Protein AF-A0A0B6YYB1-F1 (afdb_monomer)

Organism: NCBI:txid1028688

pLDDT: mean 86.2, std 9.98, range [57.38, 95.44]

Foldseek 3Di:
DVCVVAPPVQLVVQLCVLVPPPDPLVNLVVQLVQKDWDAPPDQDPDPPRIDIWGWDCGPNDTHTDDPVVNCVSNVHDPVVSVVSVD

Secondary structure (DSSP, 8-state):
--TTTS-HHHHHHHHHHHHT-SSHHHHHHHHHTTEEEE--SS---STTS-EEEEEEEETTEEEEE-HHHHHHHTT--HHHHHHHT-

Mean predicted aligned error: 5.61 Å

Sequence (86 aa):
NCPSRVSEEERQNLFKEYWELPSFKEKVDYIAGCIHEFAPLRPVSGRRAYSRRYMLKVNGKEERVCKEFFVTTYDMSESTIVTYMG

Radius of gyration: 13.58 Å; Cα contacts (8 Å, |Δi|>4): 86; chains: 1; bounding box: 33×22×40 Å

Nearest PDB structures (foldseek):
  6bda-assembly1_A  TM=3.873E-01  e=1.654E+00  Ophiostoma novo-ulmi subsp. americana
  3qqy-assembly1_A  TM=3.833E-01  e=1.549E+00  Ophiostoma novo-ulmi subsp. americana
  6bd0-assembly1_A  TM=3.870E-01  e=1.765E+00  Ophiostoma novo-ulmi subsp. americana
  8j62-assembly1_G  TM=3.380E-01  e=6.096E+00  Human immunodeficiency virus 1
  6wt4-assembly1_B  TM=3.150E-01  e=6.946E+00  Flavobacteriaceae

Solvent-accessible surface area (backbone atoms only — not comparable to full-atom values): 5184 Å² total; per-residue (Å²): 122,55,72,84,77,50,52,70,69,58,35,52,49,54,28,49,58,55,69,66,44,90,43,73,64,54,44,32,55,53,53,45,75,31,48,47,77,42,71,52,96,62,88,42,85,68,100,61,48,58,44,78,44,40,41,43,80,57,95,91,37,78,46,77,42,53,66,69,61,52,33,64,40,61,74,55,50,75,66,56,54,50,64,49,74,105

Structure (mmCIF, N/CA/C/O backbone):
data_AF-A0A0B6YYB1-F1
#
_entry.id   AF-A0A0B6YYB1-F1
#
loop_
_atom_site.group_PDB
_atom_site.id
_atom_site.type_symbol
_atom_site.label_atom_id
_atom_site.label_alt_id
_atom_site.label_comp_id
_atom_site.label_asym_id
_atom_site.label_entity_id
_atom_site.label_seq_id
_atom_site.pdbx_PDB_ins_code
_atom_site.Cartn_x
_atom_site.Cartn_y
_atom_site.Cartn_z
_atom_site.occupancy
_atom_site.B_iso_or_equiv
_atom_site.auth_seq_id
_atom_site.auth_comp_id
_atom_site.auth_asym_id
_atom_site.auth_atom_id
_atom_site.pdbx_PDB_model_num
ATOM 1 N N . ASN A 1 1 ? -12.633 1.575 -15.086 1.00 60.19 1 ASN A N 1
ATOM 2 C CA . ASN A 1 1 ? -12.669 2.462 -13.907 1.00 60.19 1 ASN A CA 1
ATOM 3 C C . ASN A 1 1 ? -12.406 1.652 -12.650 1.00 60.19 1 ASN A C 1
ATOM 5 O O . ASN A 1 1 ? -12.997 0.597 -12.505 1.00 60.19 1 ASN A O 1
ATOM 9 N N . CYS A 1 2 ? -11.488 2.098 -11.790 1.00 74.38 2 CYS A N 1
ATOM 10 C CA . CYS A 1 2 ? -11.185 1.470 -10.493 1.00 74.38 2 CYS A CA 1
ATOM 11 C C . CYS A 1 2 ? -12.312 1.614 -9.442 1.00 74.38 2 CYS A C 1
ATOM 13 O O . CYS A 1 2 ? -12.557 0.636 -8.742 1.00 74.38 2 CYS A O 1
ATOM 15 N N . PRO A 1 3 ? -13.063 2.739 -9.382 1.00 71.44 3 PRO A N 1
ATOM 16 C CA . PRO A 1 3 ? -14.164 2.910 -8.422 1.00 71.44 3 PRO A CA 1
ATOM 17 C C . PRO A 1 3 ? -15.297 1.882 -8.535 1.00 71.44 3 PRO A C 1
ATOM 19 O O . PRO A 1 3 ? -16.069 1.716 -7.606 1.00 71.44 3 PRO A O 1
ATOM 22 N N . SER A 1 4 ? -15.431 1.195 -9.675 1.00 76.75 4 SER A N 1
ATOM 23 C CA . SER A 1 4 ? -16.442 0.144 -9.848 1.00 76.75 4 SER A CA 1
ATOM 24 C C . SER A 1 4 ? -15.990 -1.226 -9.328 1.00 76.75 4 SER A C 1
ATOM 26 O O . SER A 1 4 ? -16.740 -2.187 -9.457 1.00 76.75 4 SER A O 1
ATOM 28 N N . ARG A 1 5 ? -14.744 -1.346 -8.851 1.00 81.31 5 ARG A N 1
ATOM 29 C CA . ARG A 1 5 ? -14.141 -2.602 -8.366 1.00 81.31 5 ARG A CA 1
ATOM 30 C C . ARG A 1 5 ? -13.829 -2.577 -6.878 1.00 81.31 5 ARG A C 1
ATOM 32 O O . ARG A 1 5 ? -13.831 -3.626 -6.255 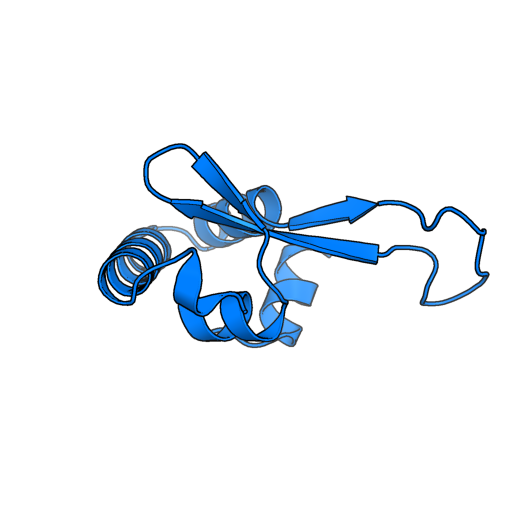1.00 81.31 5 ARG A O 1
ATOM 39 N N . VAL A 1 6 ? -13.551 -1.388 -6.351 1.00 87.88 6 VAL A N 1
ATOM 40 C CA . VAL A 1 6 ? -13.285 -1.158 -4.935 1.00 87.88 6 VAL A CA 1
ATOM 41 C C . VAL A 1 6 ? -14.180 -0.013 -4.488 1.00 87.88 6 VAL A C 1
ATOM 43 O O . VAL A 1 6 ? -14.091 1.095 -5.025 1.00 87.88 6 VAL A O 1
ATOM 46 N N . SER A 1 7 ? -15.068 -0.315 -3.551 1.00 90.44 7 SER A N 1
ATOM 47 C CA . SER A 1 7 ? -15.988 0.630 -2.930 1.00 90.44 7 SER A CA 1
ATOM 48 C C . SER A 1 7 ? -15.258 1.594 -1.997 1.00 90.44 7 SER A C 1
ATOM 50 O O . SER A 1 7 ? -14.134 1.346 -1.564 1.00 90.44 7 SER A O 1
ATOM 52 N N . GLU A 1 8 ? -15.906 2.709 -1.662 1.00 90.19 8 GLU A N 1
ATOM 53 C CA . GLU A 1 8 ? -15.335 3.674 -0.719 1.00 90.19 8 GLU A CA 1
ATOM 54 C C . GLU A 1 8 ? -15.126 3.063 0.672 1.00 90.19 8 GLU A C 1
ATOM 56 O O . GLU A 1 8 ? -14.092 3.292 1.286 1.00 90.19 8 GLU A O 1
ATOM 61 N N . GLU A 1 9 ? -16.054 2.228 1.143 1.00 92.06 9 GLU A N 1
ATOM 62 C CA . GLU A 1 9 ? -15.926 1.537 2.431 1.00 92.06 9 GLU A CA 1
ATOM 63 C C . GLU A 1 9 ? -14.683 0.634 2.473 1.00 92.06 9 GLU A C 1
ATOM 65 O O . GLU A 1 9 ? -13.900 0.689 3.420 1.00 92.06 9 GLU A O 1
ATOM 70 N N . GLU A 1 10 ? -14.438 -0.134 1.409 1.00 92.00 10 GLU A N 1
ATOM 71 C CA . GLU A 1 10 ? -13.242 -0.975 1.295 1.00 92.00 10 GLU A CA 1
ATOM 72 C C . GLU A 1 10 ? -11.955 -0.141 1.288 1.00 92.00 10 GLU A C 1
ATOM 74 O O . GLU A 1 10 ? -10.961 -0.541 1.891 1.00 92.00 10 GLU A O 1
ATOM 79 N N . ARG A 1 11 ? -11.967 1.040 0.658 1.00 92.75 11 ARG A N 1
ATOM 80 C CA . ARG A 1 11 ? -10.823 1.967 0.685 1.00 92.75 11 ARG A CA 1
ATOM 81 C C . ARG A 1 11 ? -10.558 2.497 2.087 1.00 92.75 11 ARG A C 1
ATOM 83 O O . ARG A 1 11 ? -9.404 2.534 2.495 1.00 92.75 11 ARG A O 1
ATOM 90 N N . GLN A 1 12 ? -11.603 2.883 2.816 1.00 93.88 12 GLN A N 1
ATOM 91 C CA . GLN A 1 12 ? -11.484 3.370 4.193 1.00 93.88 12 GLN A CA 1
ATOM 92 C C . GLN A 1 12 ? -10.951 2.278 5.129 1.00 93.88 12 GLN A C 1
ATOM 94 O O . GLN A 1 12 ? -10.106 2.555 5.980 1.00 93.88 12 GLN A O 1
ATOM 99 N N . ASN A 1 13 ? -11.380 1.028 4.934 1.00 94.00 13 ASN A N 1
ATOM 100 C CA . ASN A 1 13 ? -10.851 -0.113 5.680 1.00 94.00 13 ASN A CA 1
ATOM 101 C C . ASN A 1 13 ? -9.361 -0.331 5.385 1.00 94.00 13 ASN A C 1
ATOM 103 O O . ASN A 1 13 ? -8.564 -0.354 6.317 1.00 94.00 13 ASN A O 1
ATOM 107 N N . LEU A 1 14 ? -8.970 -0.372 4.107 1.00 93.75 14 LEU A N 1
ATOM 108 C CA . LEU A 1 14 ? -7.566 -0.508 3.701 1.00 93.75 14 LEU A CA 1
ATOM 109 C C . LEU A 1 14 ? -6.687 0.630 4.224 1.00 93.75 14 LEU A C 1
ATOM 111 O O . LEU A 1 14 ? -5.569 0.399 4.685 1.00 93.75 14 LEU A O 1
ATOM 115 N N . PHE A 1 15 ? -7.192 1.861 4.147 1.00 94.75 15 PHE A N 1
ATOM 116 C CA . PHE A 1 15 ? -6.537 3.036 4.702 1.00 94.75 15 PHE A CA 1
ATOM 117 C C . PHE A 1 15 ? -6.274 2.828 6.193 1.00 94.75 15 PHE A C 1
ATOM 119 O O . PHE A 1 15 ? -5.136 2.948 6.646 1.00 94.75 15 PHE A O 1
ATOM 126 N N . LYS A 1 16 ? -7.312 2.463 6.947 1.00 94.50 16 LYS A N 1
ATOM 127 C CA . LYS A 1 16 ? -7.211 2.235 8.384 1.00 94.50 16 LYS A CA 1
ATOM 128 C C . LYS A 1 16 ? -6.215 1.121 8.708 1.00 94.50 16 LYS A C 1
ATOM 130 O O . LYS A 1 16 ? -5.299 1.364 9.486 1.00 94.50 16 LYS A O 1
ATOM 135 N N . GLU A 1 17 ? -6.334 -0.040 8.065 1.00 92.81 17 GLU A N 1
ATOM 136 C CA . GLU A 1 17 ? -5.433 -1.183 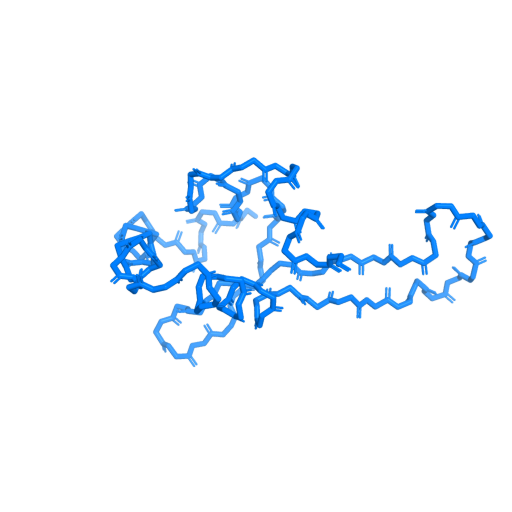8.262 1.00 92.81 17 GLU A CA 1
ATOM 137 C C . GLU A 1 17 ? -3.967 -0.796 8.042 1.00 92.81 17 GLU A C 1
ATOM 139 O O . GLU A 1 17 ? -3.109 -1.122 8.858 1.00 92.81 17 GLU A O 1
ATOM 144 N N . TYR A 1 18 ? -3.676 -0.057 6.970 1.00 93.38 18 TYR A N 1
ATOM 145 C CA . TYR A 1 18 ? -2.324 0.410 6.676 1.00 93.38 18 TYR A CA 1
ATOM 146 C C . TYR A 1 18 ? -1.813 1.428 7.707 1.00 93.38 18 TYR A C 1
ATOM 148 O O . TYR A 1 18 ? -0.658 1.360 8.141 1.00 93.38 18 TYR A O 1
ATOM 156 N N . TRP A 1 19 ? -2.643 2.394 8.105 1.00 93.31 19 TRP A N 1
ATOM 1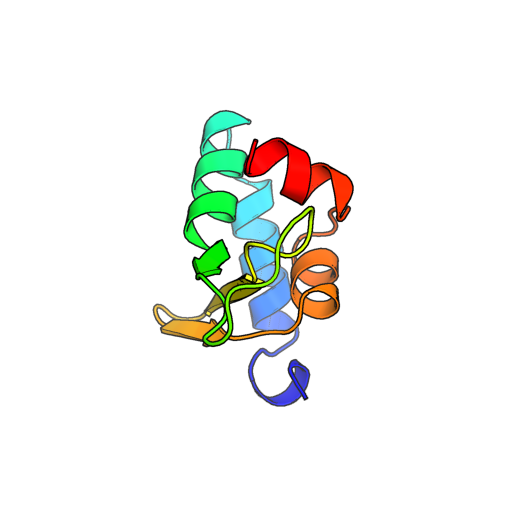57 C CA . TRP A 1 19 ? -2.221 3.448 9.028 1.00 93.31 19 TRP A CA 1
ATOM 158 C C . TRP A 1 19 ? -2.085 2.966 10.474 1.00 93.31 19 TRP A C 1
ATOM 160 O O . TRP A 1 19 ? -1.239 3.514 11.189 1.00 93.31 19 TRP A O 1
ATOM 170 N N . GLU A 1 20 ? -2.824 1.922 10.856 1.00 95.44 20 GLU A N 1
ATOM 171 C CA . GLU A 1 20 ? -2.728 1.228 12.146 1.00 95.44 20 GLU A CA 1
ATOM 172 C C . GLU A 1 20 ? -1.477 0.341 12.278 1.00 95.44 20 GLU A C 1
ATOM 174 O O . GLU A 1 20 ? -1.144 -0.062 13.393 1.00 95.44 20 GLU A O 1
ATOM 179 N N . LEU A 1 21 ? -0.738 0.078 11.189 1.00 93.88 21 LEU A N 1
ATOM 180 C CA . LEU A 1 21 ? 0.527 -0.662 11.264 1.00 93.88 21 LEU A CA 1
ATOM 181 C C . LEU A 1 21 ? 1.534 0.061 12.183 1.00 93.88 21 LEU A C 1
ATOM 183 O O . LEU A 1 21 ? 1.807 1.253 11.976 1.00 93.88 21 LEU A O 1
ATOM 187 N N . PRO A 1 22 ? 2.122 -0.636 13.175 1.00 90.88 22 PRO A N 1
ATOM 188 C CA . PRO A 1 22 ? 2.855 0.019 14.253 1.00 90.88 22 PRO A CA 1
ATOM 189 C C . PRO A 1 22 ? 4.262 0.463 13.847 1.00 90.88 22 PRO A C 1
ATOM 191 O O . PRO A 1 22 ? 4.775 1.439 14.395 1.00 90.88 22 PRO A O 1
ATOM 194 N N . SER A 1 23 ? 4.898 -0.212 12.885 1.00 92.88 23 SER A N 1
ATOM 195 C CA . SER A 1 23 ? 6.247 0.135 12.438 1.00 92.88 23 SER A CA 1
ATOM 196 C C . SER A 1 23 ? 6.298 0.647 10.999 1.00 92.88 23 SER A C 1
ATOM 198 O O . SER A 1 23 ? 5.548 0.231 10.117 1.00 92.88 23 SER A O 1
ATOM 200 N N . PHE A 1 24 ? 7.266 1.531 10.732 1.00 89.62 24 PHE A N 1
ATOM 201 C CA . PHE A 1 24 ? 7.578 1.969 9.369 1.00 89.62 24 PHE A CA 1
ATOM 202 C C . PHE A 1 24 ? 7.953 0.785 8.468 1.00 89.62 24 PHE A C 1
ATOM 204 O O . PHE A 1 24 ? 7.572 0.753 7.304 1.00 89.62 24 PHE A O 1
ATOM 211 N N . LYS A 1 25 ? 8.653 -0.211 9.023 1.00 92.19 25 LYS A N 1
ATOM 212 C CA . LYS A 1 25 ? 9.025 -1.429 8.305 1.00 92.19 25 LYS A CA 1
ATOM 213 C C . LYS A 1 25 ? 7.793 -2.204 7.833 1.00 92.19 25 LYS A C 1
ATOM 215 O O . LYS A 1 25 ? 7.738 -2.563 6.666 1.00 92.19 25 LYS A O 1
ATOM 220 N N . GLU A 1 26 ? 6.795 -2.397 8.691 1.00 92.62 26 GLU A N 1
ATOM 221 C CA . GLU A 1 26 ? 5.548 -3.067 8.300 1.00 92.62 26 GLU A CA 1
ATOM 222 C C . GLU A 1 26 ? 4.782 -2.285 7.236 1.00 92.62 26 GLU A C 1
ATOM 224 O O . GLU A 1 26 ? 4.249 -2.891 6.313 1.00 92.62 26 GLU A O 1
ATOM 229 N N . LYS A 1 27 ? 4.777 -0.948 7.306 1.00 92.56 27 LYS A N 1
ATOM 230 C CA . LYS A 1 27 ? 4.183 -0.101 6.258 1.00 92.56 27 LYS A CA 1
ATOM 231 C C . LYS A 1 27 ? 4.878 -0.291 4.910 1.00 92.56 27 LYS A C 1
ATOM 233 O O . LYS A 1 27 ? 4.205 -0.438 3.890 1.00 92.56 27 LYS A O 1
ATOM 238 N N . VAL A 1 28 ? 6.211 -0.329 4.911 1.00 92.69 28 VAL A N 1
ATOM 239 C CA . VAL A 1 28 ? 7.016 -0.609 3.713 1.00 92.69 28 VAL A CA 1
ATOM 240 C C . VAL A 1 28 ? 6.706 -2.006 3.178 1.00 92.69 28 VAL A C 1
ATOM 242 O O . VAL A 1 28 ? 6.344 -2.132 2.011 1.00 92.69 28 VAL A O 1
ATOM 245 N N . ASP A 1 29 ? 6.783 -3.036 4.025 1.00 92.25 29 ASP A N 1
ATOM 246 C CA . ASP A 1 29 ? 6.549 -4.433 3.644 1.00 92.25 29 ASP A CA 1
ATOM 247 C C . ASP A 1 29 ? 5.109 -4.637 3.113 1.00 92.25 29 ASP A C 1
ATOM 249 O O . ASP A 1 29 ? 4.902 -5.322 2.107 1.00 92.25 29 ASP A O 1
ATOM 253 N N . TYR A 1 30 ? 4.112 -3.971 3.711 1.00 93.19 30 TYR A N 1
ATOM 254 C CA . TYR A 1 30 ? 2.717 -3.997 3.260 1.00 93.19 30 TYR A CA 1
ATOM 255 C C . TYR A 1 30 ? 2.555 -3.420 1.847 1.00 93.19 30 TYR A C 1
ATOM 257 O O . TYR A 1 30 ? 1.980 -4.070 0.970 1.00 93.19 30 TYR A O 1
ATOM 265 N N . ILE A 1 31 ? 3.082 -2.215 1.602 1.00 93.19 31 ILE A N 1
ATOM 266 C CA . ILE A 1 31 ? 2.959 -1.534 0.305 1.00 93.19 31 ILE A CA 1
ATOM 267 C C . ILE A 1 31 ? 3.805 -2.223 -0.766 1.00 93.19 31 ILE A C 1
ATOM 269 O O . ILE A 1 31 ? 3.329 -2.400 -1.888 1.00 93.19 31 ILE A O 1
ATOM 273 N N . ALA A 1 32 ? 5.023 -2.656 -0.437 1.00 91.25 32 ALA A N 1
ATOM 274 C CA . ALA A 1 32 ? 5.874 -3.417 -1.348 1.00 91.25 32 ALA A CA 1
ATOM 275 C C . ALA A 1 32 ? 5.179 -4.713 -1.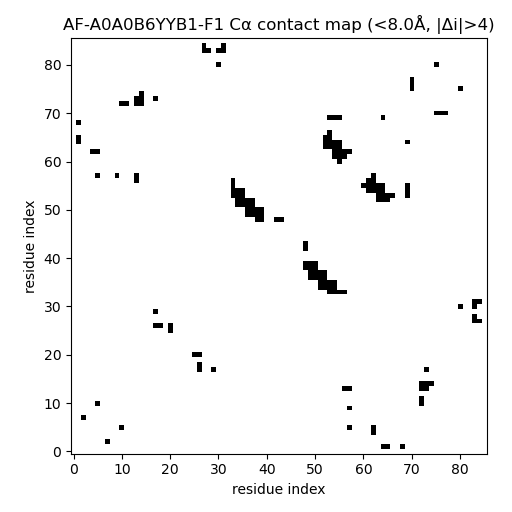790 1.00 91.25 32 ALA A C 1
ATOM 277 O O . ALA A 1 32 ? 5.161 -5.034 -2.976 1.00 91.25 32 ALA A O 1
ATOM 278 N N . GLY A 1 33 ? 4.496 -5.397 -0.867 1.00 91.19 33 GLY A N 1
ATOM 279 C CA . GLY A 1 33 ? 3.681 -6.576 -1.159 1.00 91.19 33 GLY A CA 1
ATOM 280 C C . GLY A 1 33 ? 2.397 -6.310 -1.956 1.00 91.19 33 GLY A C 1
ATOM 281 O O . GLY A 1 33 ? 1.684 -7.264 -2.256 1.00 91.19 33 GLY A O 1
ATOM 282 N N . CYS A 1 34 ? 2.077 -5.052 -2.266 1.00 92.56 34 CYS A N 1
ATOM 283 C CA . CYS A 1 34 ? 0.944 -4.651 -3.103 1.00 92.56 34 CYS A CA 1
ATOM 284 C C . CYS A 1 34 ? 1.375 -4.162 -4.497 1.00 92.56 34 CYS A C 1
ATOM 286 O O . CYS A 1 34 ? 0.525 -3.876 -5.350 1.00 92.56 34 CYS A O 1
ATOM 288 N N . ILE A 1 35 ? 2.683 -4.020 -4.743 1.00 92.00 35 ILE A N 1
ATOM 289 C CA . ILE A 1 35 ? 3.217 -3.501 -6.000 1.00 92.00 35 ILE A CA 1
ATOM 290 C C . ILE A 1 35 ? 4.076 -4.564 -6.669 1.00 92.00 35 ILE A C 1
ATOM 292 O O . ILE A 1 35 ? 5.110 -4.977 -6.159 1.00 92.00 35 ILE A O 1
ATOM 296 N N . HIS A 1 36 ? 3.679 -4.953 -7.876 1.00 90.19 36 HIS A N 1
ATOM 297 C CA . HIS A 1 36 ? 4.416 -5.935 -8.663 1.00 90.19 36 HIS A CA 1
ATOM 298 C C . HIS A 1 36 ? 5.147 -5.248 -9.809 1.00 90.19 36 HIS A C 1
ATOM 300 O O . HIS A 1 36 ? 4.518 -4.660 -10.700 1.00 90.19 36 HIS A O 1
ATOM 306 N N . GLU A 1 37 ? 6.473 -5.346 -9.803 1.00 88.19 37 GLU A N 1
ATOM 307 C CA . GLU A 1 37 ? 7.313 -4.900 -10.911 1.00 88.19 37 GLU A CA 1
ATOM 308 C C . GLU A 1 37 ? 7.409 -6.002 -11.965 1.00 88.19 37 GLU A C 1
ATOM 310 O O . GLU A 1 37 ? 7.565 -7.183 -11.660 1.00 88.19 37 GLU A O 1
ATOM 315 N N . PHE A 1 38 ? 7.275 -5.627 -13.232 1.00 83.62 38 PHE A N 1
ATOM 316 C CA . PHE A 1 38 ? 7.390 -6.552 -14.348 1.00 83.62 38 PHE A CA 1
ATOM 317 C C . PHE A 1 38 ? 8.153 -5.902 -15.494 1.00 83.62 38 PHE A C 1
ATOM 319 O O . PHE A 1 38 ? 8.010 -4.706 -15.769 1.00 83.62 38 PHE A O 1
ATOM 326 N N . ALA A 1 39 ? 8.956 -6.710 -16.182 1.00 77.88 39 ALA A N 1
ATOM 327 C CA . ALA A 1 39 ? 9.638 -6.274 -17.385 1.00 77.88 39 ALA A CA 1
ATOM 328 C C . ALA A 1 39 ? 8.604 -6.037 -18.505 1.00 77.88 39 ALA A C 1
ATOM 330 O O . ALA A 1 39 ? 7.700 -6.859 -18.703 1.00 77.88 39 ALA A O 1
ATOM 331 N N . PRO A 1 40 ? 8.696 -4.923 -19.248 1.00 72.50 40 PRO A N 1
ATOM 332 C CA . PRO A 1 40 ? 7.878 -4.726 -20.429 1.00 72.50 40 PRO A CA 1
ATOM 333 C C . PRO A 1 40 ? 8.226 -5.780 -21.489 1.00 72.50 4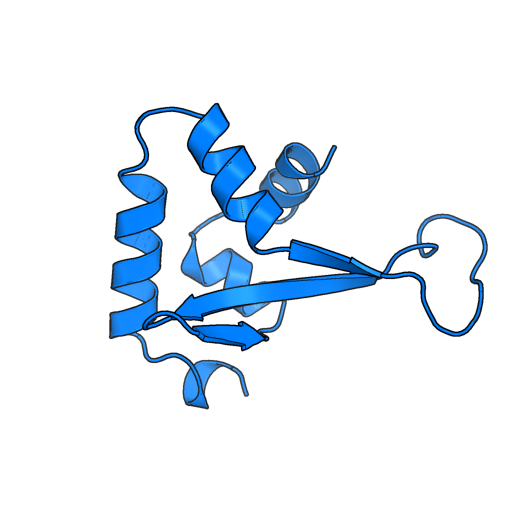0 PRO A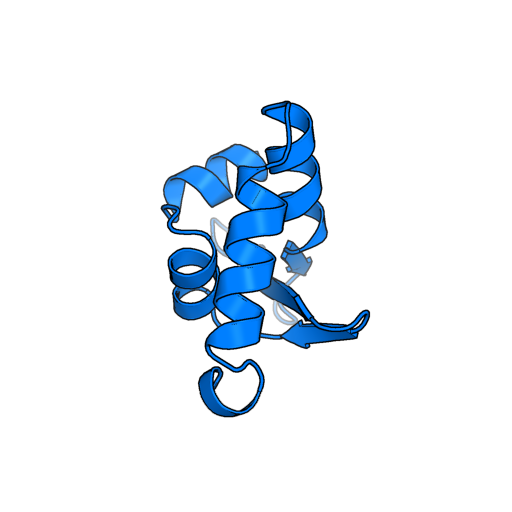 C 1
ATOM 335 O O . PRO A 1 40 ? 9.387 -6.127 -21.686 1.00 72.50 40 PRO A O 1
ATOM 338 N N . LEU A 1 41 ? 7.209 -6.254 -22.218 1.00 71.31 41 LEU A N 1
ATOM 339 C CA . LEU A 1 41 ? 7.349 -7.258 -23.290 1.00 71.31 41 LEU A CA 1
ATOM 340 C C . LEU A 1 41 ? 8.331 -6.842 -24.395 1.00 71.31 41 LEU A C 1
ATOM 342 O O . LEU A 1 41 ? 8.861 -7.691 -25.104 1.00 71.31 41 LEU A O 1
ATOM 346 N N . ARG A 1 42 ? 8.556 -5.535 -24.560 1.00 72.88 42 ARG A N 1
ATOM 347 C CA . ARG A 1 42 ? 9.621 -5.000 -25.405 1.00 72.88 42 ARG A CA 1
ATOM 348 C C . ARG A 1 42 ? 10.680 -4.399 -24.488 1.00 72.88 42 ARG A C 1
ATOM 350 O O . ARG A 1 42 ? 10.32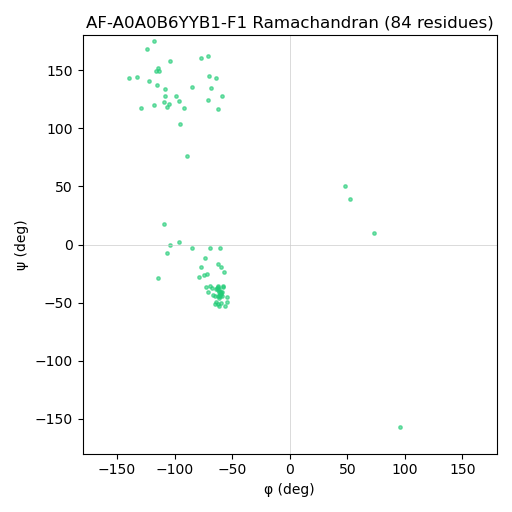3 -3.501 -23.723 1.00 72.88 42 ARG A O 1
ATOM 357 N N . PRO A 1 43 ? 11.942 -4.847 -24.557 1.00 63.88 43 PRO A N 1
ATOM 358 C CA . PRO A 1 43 ? 13.005 -4.252 -23.769 1.00 63.88 43 PRO A CA 1
ATOM 359 C C . PRO A 1 43 ? 13.169 -2.791 -24.188 1.00 63.88 43 PRO A C 1
ATOM 361 O O . PRO A 1 43 ? 13.479 -2.486 -25.339 1.00 63.88 43 PRO A O 1
ATOM 364 N N . VAL A 1 44 ? 12.916 -1.882 -23.251 1.00 64.81 44 VAL A N 1
ATOM 365 C CA . VAL A 1 44 ? 13.188 -0.454 -23.413 1.00 64.81 44 VAL A CA 1
ATOM 366 C C . VAL A 1 44 ? 14.425 -0.153 -22.578 1.00 64.81 44 VAL A C 1
ATOM 368 O O . VAL A 1 44 ? 14.428 -0.402 -21.373 1.00 64.81 44 VAL A O 1
ATOM 371 N N . SER A 1 45 ? 15.486 0.355 -23.202 1.00 66.50 45 SER A N 1
ATOM 372 C CA . SER A 1 45 ? 16.681 0.789 -22.479 1.00 66.50 45 SER A CA 1
ATOM 373 C C . SER A 1 45 ? 16.399 2.066 -21.667 1.00 66.50 45 SER A C 1
ATOM 375 O O . SER A 1 45 ? 15.615 2.928 -22.071 1.00 66.50 45 SER A O 1
ATOM 377 N N . GLY A 1 46 ? 17.028 2.195 -20.493 1.00 64.62 46 GLY A N 1
ATOM 378 C CA . GLY A 1 46 ? 16.935 3.382 -19.628 1.00 64.62 46 GLY A CA 1
ATOM 379 C C . GLY A 1 46 ? 15.882 3.300 -18.510 1.00 64.62 46 GLY A C 1
ATOM 380 O O . GLY A 1 46 ? 15.477 2.219 -18.092 1.00 64.62 46 GLY A O 1
ATOM 381 N N . ARG A 1 47 ? 15.419 4.459 -18.006 1.00 57.38 47 ARG A N 1
ATOM 382 C CA . ARG A 1 47 ? 14.521 4.598 -16.826 1.00 57.38 47 ARG A CA 1
ATOM 383 C C . ARG A 1 47 ? 13.140 3.914 -16.948 1.00 57.38 47 ARG A C 1
ATOM 385 O O . ARG A 1 47 ? 12.361 3.967 -16.005 1.00 57.38 47 ARG A O 1
ATOM 392 N N . ARG A 1 48 ? 12.814 3.302 -18.094 1.00 57.62 48 ARG A N 1
ATOM 393 C CA . ARG A 1 48 ? 11.547 2.590 -18.373 1.00 57.62 48 ARG A CA 1
ATOM 394 C C . ARG A 1 48 ? 11.710 1.066 -18.461 1.00 57.62 48 ARG A C 1
ATOM 396 O O . ARG A 1 48 ? 10.832 0.394 -18.992 1.00 57.62 48 ARG A O 1
ATOM 403 N N . ALA A 1 49 ? 12.813 0.524 -17.944 1.00 64.56 49 ALA A N 1
ATOM 404 C CA . ALA A 1 49 ? 13.090 -0.913 -17.956 1.00 64.56 49 ALA A CA 1
ATOM 405 C C . ALA A 1 49 ? 12.066 -1.755 -17.168 1.00 64.56 49 ALA A C 1
ATOM 407 O O . ALA A 1 49 ? 11.971 -2.958 -17.391 1.00 64.56 49 ALA A O 1
ATOM 408 N N . TYR A 1 50 ? 11.270 -1.131 -16.294 1.00 69.31 50 TYR A N 1
ATOM 409 C CA . TYR A 1 50 ? 10.288 -1.810 -15.450 1.00 69.31 50 TYR A CA 1
ATOM 410 C C . TYR A 1 50 ? 8.941 -1.089 -15.506 1.00 69.31 50 TYR A C 1
ATOM 412 O O . TYR A 1 50 ? 8.866 0.138 -15.599 1.00 69.31 50 TYR A O 1
ATOM 420 N N . SER A 1 51 ? 7.862 -1.863 -15.466 1.00 81.50 51 SER A N 1
ATOM 421 C CA . SER A 1 51 ? 6.492 -1.383 -15.292 1.00 81.50 51 SER A CA 1
ATOM 422 C C . SER A 1 51 ? 5.946 -1.877 -13.956 1.00 81.50 51 SER A C 1
ATOM 424 O O . SER A 1 51 ? 6.351 -2.930 -13.475 1.00 81.50 51 SER A O 1
ATOM 426 N N . ARG A 1 52 ? 5.008 -1.134 -13.361 1.00 87.12 52 ARG A N 1
ATOM 427 C CA . ARG A 1 52 ? 4.430 -1.450 -12.045 1.00 87.12 52 ARG A CA 1
ATOM 428 C C . ARG A 1 52 ? 2.945 -1.766 -12.151 1.00 87.12 52 ARG A C 1
ATOM 430 O O . ARG A 1 52 ? 2.210 -1.096 -12.880 1.00 87.12 52 ARG A O 1
ATOM 437 N N . ARG A 1 53 ? 2.497 -2.796 -11.436 1.00 91.00 53 ARG A N 1
ATOM 438 C CA . ARG A 1 53 ? 1.080 -3.097 -11.184 1.00 91.00 53 ARG A CA 1
ATOM 439 C C . ARG A 1 53 ? 0.784 -2.795 -9.728 1.00 91.00 53 ARG A C 1
ATOM 441 O O . ARG A 1 53 ? 1.469 -3.317 -8.862 1.00 91.00 53 ARG A O 1
ATOM 448 N N . TYR A 1 54 ? -0.247 -1.994 -9.502 1.00 92.62 54 TYR A N 1
ATOM 449 C CA . TYR A 1 54 ? -0.744 -1.658 -8.175 1.00 92.62 54 TYR A CA 1
ATOM 450 C C . TYR A 1 54 ? -1.946 -2.545 -7.870 1.00 92.62 54 TYR A C 1
ATOM 452 O O . TYR A 1 54 ? -2.870 -2.627 -8.690 1.00 92.62 54 TYR A O 1
ATOM 460 N N . MET A 1 55 ? -1.914 -3.223 -6.730 1.00 93.88 55 MET A N 1
ATOM 461 C CA . MET A 1 55 ? -2.973 -4.115 -6.272 1.00 93.88 55 MET A CA 1
ATOM 462 C C . MET A 1 55 ? -3.486 -3.663 -4.906 1.00 93.88 55 MET A C 1
ATOM 464 O O . MET A 1 55 ? -2.709 -3.226 -4.067 1.00 93.88 55 MET A O 1
ATOM 468 N N . LEU A 1 56 ? -4.794 -3.748 -4.688 1.00 93.12 56 LEU A N 1
ATOM 469 C CA . LEU A 1 56 ? -5.415 -3.553 -3.380 1.00 93.12 56 LEU A CA 1
ATOM 470 C C . LEU A 1 56 ? -5.904 -4.901 -2.858 1.00 93.12 56 LEU A C 1
ATOM 472 O O . LEU A 1 56 ? -6.531 -5.651 -3.603 1.00 93.12 56 LEU A O 1
ATOM 476 N N . LYS A 1 57 ? -5.622 -5.209 -1.591 1.00 91.19 57 LYS A N 1
ATOM 477 C CA . LYS A 1 57 ? -5.998 -6.479 -0.956 1.00 91.19 57 LYS A CA 1
ATOM 478 C C . LYS A 1 57 ? -7.382 -6.373 -0.326 1.00 91.19 57 LYS A C 1
ATOM 480 O O . LYS A 1 57 ? -7.517 -6.230 0.879 1.00 91.19 57 LYS A O 1
ATOM 485 N N . VAL A 1 58 ? -8.416 -6.418 -1.152 1.00 89.19 58 VAL A N 1
ATOM 486 C CA . VAL A 1 58 ? -9.808 -6.228 -0.736 1.00 89.19 58 VAL A CA 1
ATOM 487 C C . VAL A 1 58 ? -10.465 -7.587 -0.507 1.00 89.19 58 VAL A C 1
ATOM 489 O O . VAL A 1 58 ? -10.491 -8.416 -1.414 1.00 89.19 58 VAL A O 1
ATOM 492 N N . ASN A 1 59 ? -11.013 -7.838 0.687 1.00 83.00 59 ASN A N 1
ATOM 493 C CA . ASN A 1 59 ? -11.749 -9.075 1.002 1.00 83.00 59 ASN A CA 1
ATOM 494 C C . ASN A 1 59 ? -10.970 -10.369 0.664 1.00 83.00 59 ASN A C 1
ATOM 496 O O . ASN A 1 59 ? -11.527 -11.335 0.139 1.00 83.00 59 ASN A O 1
ATOM 500 N N . GLY A 1 60 ? -9.655 -10.371 0.913 1.00 81.69 60 GLY A N 1
ATOM 501 C CA . GLY A 1 60 ? -8.771 -11.503 0.605 1.00 81.69 60 GLY A CA 1
ATOM 502 C C . GLY A 1 60 ? -8.465 -11.699 -0.886 1.00 81.69 60 GLY A C 1
ATOM 503 O O . GLY A 1 60 ? -7.893 -12.723 -1.257 1.00 81.69 60 GLY A O 1
ATOM 504 N N . LYS A 1 61 ? -8.832 -10.743 -1.747 1.00 86.62 61 LYS A N 1
ATOM 505 C CA . LYS A 1 61 ? -8.542 -10.740 -3.186 1.00 86.62 61 LYS A CA 1
ATOM 506 C C . LYS A 1 61 ? -7.647 -9.566 -3.556 1.00 86.62 61 LYS A C 1
ATOM 508 O O . LYS A 1 61 ? -7.723 -8.499 -2.957 1.00 86.62 61 LYS A O 1
ATOM 513 N N . GLU A 1 62 ? -6.820 -9.759 -4.575 1.00 90.38 62 GLU A N 1
ATOM 514 C CA . GLU A 1 62 ? -5.960 -8.710 -5.115 1.00 90.38 62 GLU A CA 1
ATOM 515 C C . GLU A 1 62 ? -6.634 -8.028 -6.307 1.00 90.38 62 GLU A C 1
ATOM 517 O O . GLU A 1 62 ? -6.673 -8.555 -7.420 1.00 90.38 62 GLU A O 1
ATOM 522 N N . GLU A 1 63 ? -7.156 -6.827 -6.080 1.00 92.19 63 GLU A N 1
ATOM 523 C CA . GLU A 1 63 ? -7.792 -6.021 -7.112 1.00 92.19 63 GLU A CA 1
ATOM 524 C C . GLU A 1 63 ? -6.777 -5.084 -7.763 1.00 92.19 63 GLU A C 1
ATOM 526 O O . GLU A 1 63 ? -6.214 -4.183 -7.136 1.00 92.19 63 GLU A O 1
ATOM 531 N N . ARG A 1 64 ? -6.551 -5.269 -9.067 1.00 92.12 64 ARG A N 1
ATOM 532 C CA . ARG A 1 64 ? -5.660 -4.392 -9.831 1.00 92.12 64 ARG A CA 1
ATOM 533 C C . ARG A 1 64 ? -6.298 -3.020 -10.031 1.00 92.12 64 ARG A C 1
ATOM 535 O O . ARG A 1 64 ? -7.335 -2.899 -10.692 1.00 92.12 64 ARG A O 1
ATOM 542 N N . VAL A 1 65 ? -5.580 -1.985 -9.606 1.00 93.00 65 VAL A N 1
ATOM 543 C CA . VAL A 1 65 ? -5.972 -0.580 -9.747 1.00 93.00 65 VAL A CA 1
ATOM 544 C C . VAL A 1 65 ? -4.912 0.241 -10.486 1.00 93.00 65 VAL A C 1
ATOM 546 O O . VAL A 1 65 ? -3.796 -0.213 -10.757 1.00 93.00 65 VAL A O 1
ATOM 549 N N . CYS A 1 66 ? -5.277 1.460 -10.882 1.00 90.69 66 CYS A N 1
ATOM 550 C CA . CYS A 1 66 ? -4.317 2.438 -11.381 1.00 90.69 66 CYS A CA 1
ATOM 551 C C . CYS A 1 66 ? -3.529 3.071 -10.224 1.00 90.69 66 CYS A C 1
ATOM 553 O O . CYS A 1 66 ? -3.963 3.062 -9.073 1.00 90.69 66 CYS A O 1
ATOM 555 N N . LYS A 1 67 ? -2.379 3.660 -10.561 1.00 90.62 67 LYS A N 1
ATOM 556 C CA . LYS A 1 67 ? -1.481 4.326 -9.610 1.00 90.62 67 LYS A CA 1
ATOM 557 C C . LYS A 1 67 ? -2.196 5.398 -8.783 1.00 90.62 67 LYS A C 1
ATOM 559 O O . LYS A 1 67 ? -2.094 5.390 -7.567 1.00 90.62 67 LYS A O 1
ATOM 564 N N . GLU A 1 68 ? -2.939 6.292 -9.434 1.00 91.38 68 GLU A N 1
ATOM 565 C CA . GLU A 1 68 ? -3.632 7.405 -8.765 1.00 91.38 68 GLU A CA 1
ATOM 566 C C . GLU A 1 68 ? -4.645 6.906 -7.731 1.00 91.38 68 GLU A C 1
ATOM 568 O O . GLU A 1 68 ? -4.717 7.421 -6.620 1.00 91.38 68 GLU A O 1
ATOM 573 N N . PHE A 1 69 ? -5.383 5.846 -8.061 1.00 92.25 69 PHE A N 1
ATOM 574 C CA . PHE A 1 69 ? -6.353 5.254 -7.146 1.00 92.25 69 PHE A CA 1
ATOM 575 C C . PHE A 1 69 ? -5.679 4.594 -5.937 1.00 92.25 69 PHE A C 1
ATOM 577 O O . PHE A 1 69 ? -6.172 4.696 -4.820 1.00 92.25 69 PHE A O 1
ATOM 584 N N . PHE A 1 70 ? -4.527 3.955 -6.139 1.00 93.69 70 PHE A N 1
ATOM 585 C CA . PHE A 1 70 ? -3.736 3.378 -5.052 1.00 93.69 70 PHE A CA 1
ATOM 586 C C . PHE A 1 70 ? -3.208 4.461 -4.100 1.00 93.69 70 PHE A C 1
ATOM 588 O O . PHE A 1 70 ? -3.432 4.403 -2.897 1.00 93.69 70 PHE A O 1
ATOM 595 N N . VAL A 1 71 ? -2.566 5.487 -4.662 1.00 93.69 71 VAL A N 1
ATOM 596 C CA . VAL A 1 71 ? -1.968 6.616 -3.930 1.00 93.69 71 VAL A CA 1
ATOM 597 C C . VAL A 1 71 ? -3.022 7.361 -3.104 1.00 93.69 71 VAL A C 1
ATOM 599 O O . VAL A 1 71 ? -2.800 7.631 -1.929 1.00 93.69 71 VAL A O 1
ATOM 602 N N . THR A 1 72 ? -4.193 7.621 -3.694 1.00 94.00 72 THR A N 1
ATOM 603 C CA . THR A 1 72 ? -5.322 8.270 -3.003 1.00 94.00 72 THR A CA 1
ATOM 604 C C . THR A 1 72 ? -6.000 7.374 -1.970 1.00 94.00 72 THR A C 1
ATOM 606 O O . THR A 1 72 ? -6.610 7.892 -1.047 1.00 94.00 72 THR A O 1
ATOM 609 N N . THR A 1 73 ? -5.936 6.046 -2.106 1.00 94.19 73 THR A N 1
ATOM 610 C CA . THR A 1 73 ? -6.515 5.119 -1.117 1.00 94.19 73 THR A CA 1
ATOM 611 C C . THR A 1 73 ? -5.696 5.082 0.170 1.00 94.19 73 THR A C 1
ATOM 613 O O . THR A 1 73 ? -6.281 5.024 1.240 1.00 94.19 73 THR A O 1
ATOM 616 N N . TYR A 1 74 ? -4.366 5.172 0.087 1.00 93.88 74 TYR A N 1
ATOM 617 C CA . TYR A 1 74 ? -3.493 5.187 1.270 1.00 93.88 74 TYR A CA 1
ATOM 618 C C . TYR A 1 74 ? -3.090 6.595 1.736 1.00 93.88 74 TYR A C 1
ATOM 620 O O . TYR A 1 74 ? -2.320 6.709 2.686 1.00 93.88 74 TYR A O 1
ATOM 628 N N . ASP A 1 75 ? -3.593 7.648 1.080 1.00 93.31 75 ASP A N 1
ATOM 629 C CA . ASP A 1 75 ? -3.210 9.055 1.299 1.00 93.31 75 ASP A CA 1
ATOM 630 C C . ASP A 1 75 ? -1.687 9.259 1.341 1.00 93.31 75 ASP A C 1
ATOM 632 O O . ASP A 1 75 ? -1.107 9.817 2.271 1.00 93.31 75 ASP A O 1
ATOM 636 N N . MET A 1 76 ? -1.002 8.723 0.332 1.00 91.50 76 MET A N 1
ATOM 637 C CA . MET A 1 76 ? 0.454 8.812 0.228 1.00 91.50 76 MET A CA 1
ATOM 638 C C . MET A 1 76 ? 0.874 9.566 -1.028 1.00 91.50 76 MET A C 1
ATOM 640 O O . MET A 1 76 ? 0.051 9.951 -1.848 1.00 91.50 76 MET A O 1
ATOM 644 N N . SER A 1 77 ? 2.175 9.797 -1.191 1.00 90.81 77 SER A N 1
ATOM 645 C CA . SER A 1 77 ? 2.726 10.408 -2.402 1.00 90.81 77 SER A CA 1
ATOM 646 C C . SER A 1 77 ? 3.405 9.360 -3.283 1.00 90.81 77 SER A C 1
ATOM 648 O O . SER A 1 77 ? 3.867 8.324 -2.800 1.00 90.81 77 SER A O 1
ATOM 650 N N . GLU A 1 78 ? 3.543 9.642 -4.579 1.00 87.56 78 GLU A N 1
ATOM 651 C CA . GLU A 1 78 ? 4.336 8.787 -5.472 1.00 87.56 78 GLU A CA 1
ATOM 652 C C . GLU A 1 78 ? 5.786 8.641 -4.999 1.00 87.56 78 GLU A C 1
ATOM 654 O O . GLU A 1 78 ? 6.370 7.564 -5.105 1.00 87.56 78 GLU A O 1
ATOM 659 N N . SER A 1 79 ? 6.356 9.709 -4.436 1.00 87.25 79 SER A N 1
ATOM 660 C CA . SER A 1 79 ? 7.685 9.688 -3.826 1.00 87.25 79 SER A CA 1
ATOM 661 C C . SER A 1 79 ? 7.772 8.690 -2.676 1.00 87.25 79 SER A C 1
ATOM 663 O O . SER A 1 79 ? 8.748 7.952 -2.610 1.00 87.25 79 SER A O 1
ATOM 665 N N . THR A 1 80 ? 6.739 8.593 -1.832 1.00 88.38 80 THR A N 1
ATOM 666 C CA . THR A 1 80 ? 6.687 7.608 -0.739 1.00 88.38 80 THR A CA 1
ATOM 667 C C . THR A 1 80 ? 6.751 6.184 -1.286 1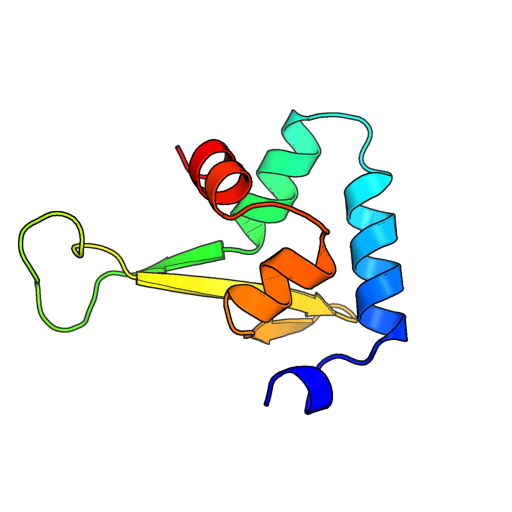.00 88.38 80 THR A C 1
ATOM 669 O O . THR A 1 80 ? 7.497 5.360 -0.772 1.00 88.38 80 THR A O 1
ATOM 672 N N . ILE A 1 81 ? 6.030 5.908 -2.377 1.00 88.19 81 ILE A N 1
ATOM 673 C CA . ILE A 1 81 ? 6.074 4.602 -3.043 1.00 88.19 81 ILE A CA 1
ATOM 674 C C . ILE A 1 81 ? 7.479 4.304 -3.569 1.00 88.19 81 ILE A C 1
ATOM 676 O O . ILE A 1 81 ? 7.973 3.196 -3.403 1.00 88.19 81 ILE A O 1
ATOM 680 N N . VAL A 1 82 ? 8.139 5.279 -4.199 1.00 86.62 82 VAL A N 1
ATOM 681 C CA . VAL A 1 82 ? 9.515 5.096 -4.685 1.00 86.62 82 VAL A CA 1
ATOM 682 C C . VAL A 1 82 ? 10.471 4.809 -3.528 1.00 86.62 82 VAL A C 1
ATOM 684 O O . VAL A 1 82 ? 11.299 3.919 -3.664 1.00 86.62 82 VAL A O 1
ATOM 687 N N . THR A 1 83 ? 10.326 5.497 -2.393 1.00 87.94 83 THR A N 1
ATOM 688 C CA . THR A 1 83 ? 11.110 5.229 -1.178 1.00 87.94 83 THR A CA 1
ATOM 689 C C . THR A 1 83 ? 10.861 3.831 -0.619 1.00 87.94 83 THR A C 1
ATOM 691 O O . THR A 1 83 ? 11.786 3.219 -0.109 1.00 87.94 83 THR A O 1
ATOM 694 N N . TYR A 1 84 ? 9.635 3.313 -0.703 1.00 86.81 84 TYR A N 1
ATOM 695 C CA . TYR A 1 84 ? 9.306 1.977 -0.191 1.00 86.81 84 TYR A CA 1
ATOM 696 C C . TYR A 1 84 ? 9.784 0.845 -1.110 1.00 86.81 84 TYR A C 1
ATOM 6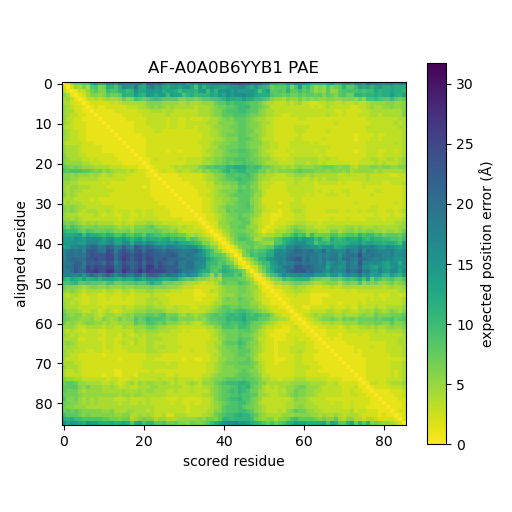98 O O . TYR A 1 84 ? 9.879 -0.294 -0.668 1.00 86.81 84 TYR A O 1
ATOM 706 N N . MET A 1 85 ? 10.065 1.145 -2.381 1.00 80.44 85 MET A N 1
ATOM 707 C CA . MET A 1 85 ? 10.539 0.175 -3.376 1.00 80.44 85 MET A CA 1
ATOM 708 C C . MET A 1 85 ? 12.043 0.274 -3.679 1.00 80.44 85 MET A C 1
ATOM 710 O O . MET A 1 85 ? 12.520 -0.454 -4.549 1.00 80.44 85 MET A O 1
ATOM 714 N N . GLY A 1 86 ? 12.763 1.207 -3.050 1.00 67.88 86 GLY A N 1
ATOM 715 C CA . GLY A 1 86 ? 14.197 1.449 -3.257 1.00 67.88 86 GLY A CA 1
ATOM 716 C C . GLY A 1 86 ? 15.030 0.947 -2.094 1.00 67.88 86 GLY A C 1
ATOM 717 O O . GLY A 1 86 ? 16.123 0.413 -2.375 1.00 67.88 86 GLY A O 1
#

=== Feature glossary ===
Feature key, reading from the visual/contextual features back to the raw sequence:

Rendered structure images. Six rendered views show the 3D structure from the faces of a cube — i.e. along ±x, ±y, ±z. Rendering representation is drawn randomly per protein from cartoon (secondary-structure ribbons), sticks (backbone bonds), or molecular surface; coloring is either N→C rainbow (blue at the N-terminus through red at the C-terminus) or one color per chain.

Contact-map, Ramachandran, and PAE plots. The contact map is a binary N×N matrix image: pixel (i, j) is dark where Cα_i and Cα_j are within 8 Å and |i−j|>4. Because the |i−j|>4 filter removes local helical contacts, off-diagonal stripes parallel to the main diagonal indicate parallel β-sheets; stripes perpendicular to it indicate antiparallel β-sheets. The Ramachandran plot scatters every residue's (φ, ψ) pair against the sterically allowed regions. The PAE heatmap renders the predicted-aligned-error matrix.

InterPro / GO / CATH / organism. Database cross-references. InterPro integrates a dozen domain/family signature databases into unified entries with residue-range hits. GO terms attach function/process/location labels with evidence codes. CATH codes position the fold in a four-level structural taxonomy. Organism is the NCBI-taxonomy species name.

Nearest PDB structures. The Foldseek neighbor list gives the closest experimentally determined structures in the PDB, ranked by structural alignment. TM-score near 1 means near-identical fold; near 0.3 means only rough topology match. This is how one finds what a novel AlphaFold prediction most resembles in the solved-structure universe.

Predicted aligned error. PAE(i, j) answers: if I align the predicted and true structures on residue i, how far off (in Å) do I expect residue j to be? A block-diagonal PAE matrix with low values on the blocks and high values off-diagonal is the signature of a multi-domain protein with confidently predicted domains but uncertain inter-domain orientation.

Solvent-accessible surface area. Accessible surface area quantifies burial. A residue with SASA near zero is packed into the hydrophobic core; one with SASA >100 Å² sits on the surface. Computed here via the Shrake–Rupley numerical algorithm with a 1.4 Å probe.

B-factor. B-factor (Debye–Waller factor) reflects atomic displacement in the crystal lattice. It is an experimental observable (units Å²), not a prediction; low values mean the atom is pinned down, high values mean it moves or is heterogeneous across the crystal.

pLDDT. For AlphaFold models, the B-factor field carries pLDDT — the model's own estimate of local accuracy on a 0–100 scale. Regions with pLDDT<50 should be treated as essentially unmodeled; they often correspond to intrinsically disordered segments.

Backbone torsions (φ/ψ). φ (phi) and ψ (psi) are the two rotatable backbone dihedrals per residue: φ is the C(i-1)–N–Cα–C torsion, ψ is the N–Cα–C–N(i+1) torsion, both in degrees on (−180°, 180°]. α-helical residues cluster near (−60°, −45°); β-strand residues near (−120°, +130°). A Ramachandran plot is simply a scatter of (φ, ψ) for every residue.

Radius of gyration, Cα contacts, bounding box. Radius of gyration (Rg) is the root-mean-square distance of Cα atoms from their centroid — a single number for overall size and compactness. A globular domain of N residues has Rg ≈ 2.2·N^0.38 Å; an extended or disordered chain has a much larger Rg. The Cα contact count is the number of residue pairs whose Cα atoms are within 8 Å and are more than four positions apart in sequence — a standard proxy for tertiary packing density. The bounding box is the smallest axis-aligned box enclosing all Cα atoms.

Secondary structure (3-state, P-SEA). Three-state secondary structure (P-SEA) collapses the eight DSSP classes into helix (a), strand (b), and coil (c). P-SEA assigns these from Cα geometry alone — distances and angles — without requiring backbone oxygens, so it works on any Cα trace.

Secondary structure (8-state, DSSP). DSSP 8-state secondary structure assigns each residue one of H (α-helix), G (3₁₀-helix), I (π-helix), E (extended β-strand), B (isolated β-bridge), T (hydrogen-bonded turn), S (bend), or '-' (coil). The assignment is computed from backbone hydrogen-bond geometry via the Kabsch–Sander algorithm.

Foldseek 3Di. A 3Di character summarizes, for each residue, the relative orientation of the Cα frame of its nearest spatial neighbor. Because it encodes fold topology rather than chemistry, 3Di alignments detect remote structural similarity that sequence alignment misses.

mmCIF coordinates. The mmCIF block holds the 3D Cartesian coordinates of each backbone atom (N, Cα, C, O) in ångströms. mmCIF is the PDB's canonical archive format — a tagged-loop text representation of the atomic model.

Sequence. Sequence gives the chain of amino acids in standard one-letter code (A=alanine, C=cysteine, …, Y=tyrosine), read N→C. It is the only feature that is directly encoded by the gene; all structural features are derived from the folded form of this sequence.